Protein AF-A0A519XYA0-F1 (afdb_monomer)

pLDDT: mean 72.6, std 9.89, range [57.25, 90.69]

Solvent-accessible surface area (backbone atoms only — not comparable to full-atom values): 3116 Å² total; per-residue (Å²): 108,70,65,62,54,49,54,52,50,52,49,53,42,58,70,30,73,63,30,31,58,73,67,14,42,71,66,98,67,83,66,85,89,60,96,79,64,84,76,57,94,90,59,57,56,68,58,125

Structure (mmCIF, N/CA/C/O backbone):
data_AF-A0A519XYA0-F1
#
_entry.id   AF-A0A519XYA0-F1
#
loop_
_atom_site.group_PDB
_atom_site.id
_atom_site.type_symbol
_atom_site.label_atom_id
_atom_site.label_alt_id
_atom_site.label_comp_id
_atom_site.label_asym_id
_atom_site.label_entity_id
_atom_site.label_seq_id
_atom_site.pdbx_PDB_ins_code
_atom_site.Cartn_x
_atom_site.Cartn_y
_atom_site.Cartn_z
_atom_site.occupancy
_atom_site.B_iso_or_equiv
_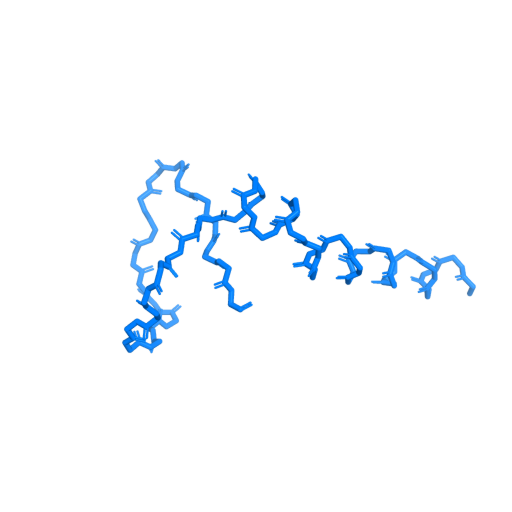atom_site.auth_seq_id
_atom_site.auth_comp_id
_atom_site.auth_asym_id
_atom_site.auth_atom_id
_atom_site.pdbx_PDB_model_num
ATOM 1 N N . PHE A 1 1 ? 13.523 7.272 -13.960 1.00 72.50 1 PHE A N 1
ATOM 2 C CA . PHE A 1 1 ? 13.529 7.905 -12.625 1.00 72.50 1 PHE A CA 1
ATOM 3 C C . PHE A 1 1 ? 12.118 8.257 -12.150 1.00 72.50 1 PHE A C 1
ATOM 5 O O . PHE A 1 1 ? 11.651 7.602 -11.232 1.00 72.50 1 PHE A O 1
ATOM 12 N N . PHE A 1 2 ? 11.399 9.195 -12.787 1.00 85.81 2 PHE A N 1
ATOM 13 C CA . PHE A 1 2 ? 10.046 9.590 -12.342 1.00 85.81 2 PHE A CA 1
ATOM 14 C C . PHE A 1 2 ? 9.023 8.439 -12.336 1.00 85.81 2 PHE A C 1
ATOM 16 O O . PHE A 1 2 ? 8.293 8.290 -11.364 1.00 85.81 2 PHE A O 1
ATOM 23 N N . ILE A 1 3 ? 9.009 7.591 -13.373 1.00 90.69 3 ILE A N 1
ATOM 24 C CA . ILE A 1 3 ? 8.098 6.431 -13.437 1.00 90.69 3 ILE A CA 1
ATOM 25 C C . ILE A 1 3 ? 8.356 5.465 -12.277 1.00 90.69 3 ILE A C 1
ATOM 27 O O . ILE A 1 3 ? 7.437 5.136 -11.545 1.00 90.69 3 ILE A O 1
ATOM 31 N N . THR A 1 4 ? 9.615 5.101 -12.036 1.00 86.81 4 THR A N 1
ATOM 32 C CA . THR A 1 4 ? 9.993 4.201 -10.938 1.00 86.81 4 THR A CA 1
ATOM 33 C C . THR A 1 4 ? 9.603 4.757 -9.567 1.00 86.81 4 THR A C 1
ATOM 35 O O . THR A 1 4 ? 9.102 4.020 -8.725 1.00 86.81 4 THR A O 1
ATOM 38 N N . ALA A 1 5 ? 9.797 6.061 -9.344 1.00 89.25 5 ALA A N 1
ATOM 39 C CA . ALA A 1 5 ? 9.385 6.711 -8.103 1.00 89.25 5 ALA A CA 1
ATOM 40 C C . ALA A 1 5 ? 7.854 6.724 -7.948 1.00 89.25 5 ALA A C 1
ATOM 42 O O . ALA A 1 5 ? 7.349 6.447 -6.865 1.00 89.25 5 ALA A O 1
ATOM 43 N N . ARG A 1 6 ? 7.115 6.996 -9.031 1.00 88.50 6 ARG A N 1
ATOM 44 C CA . ARG A 1 6 ? 5.646 6.967 -9.061 1.00 88.50 6 ARG A CA 1
ATOM 45 C C . ARG A 1 6 ? 5.085 5.566 -8.802 1.00 88.50 6 ARG A C 1
ATOM 47 O O . ARG A 1 6 ? 4.110 5.429 -8.071 1.00 88.50 6 ARG A O 1
ATOM 54 N N . ASP A 1 7 ? 5.672 4.539 -9.401 1.00 88.44 7 ASP A N 1
ATOM 55 C CA . ASP A 1 7 ? 5.200 3.166 -9.225 1.00 88.44 7 ASP A CA 1
ATOM 56 C C . ASP A 1 7 ? 5.413 2.70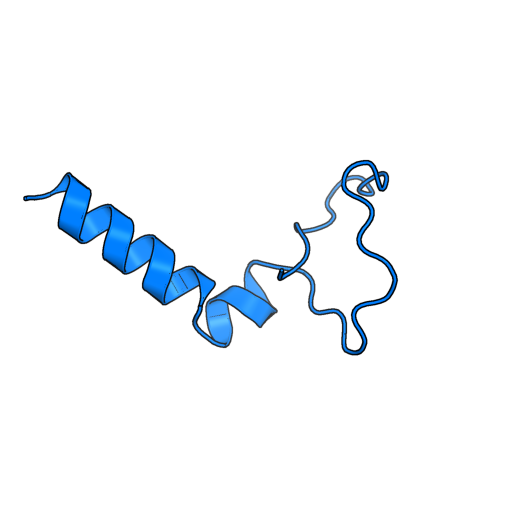2 -7.784 1.00 88.44 7 ASP A C 1
ATOM 58 O O . ASP A 1 7 ? 4.527 2.087 -7.190 1.00 88.44 7 ASP A O 1
ATOM 62 N N . LEU A 1 8 ? 6.546 3.072 -7.179 1.00 90.50 8 LEU A N 1
ATOM 63 C CA . LEU A 1 8 ? 6.834 2.727 -5.793 1.00 90.50 8 LEU A CA 1
ATOM 64 C C . LEU A 1 8 ? 5.913 3.458 -4.804 1.00 90.50 8 LEU A C 1
ATOM 66 O O . LEU A 1 8 ? 5.504 2.864 -3.809 1.00 90.50 8 LEU A O 1
ATOM 70 N N . THR A 1 9 ? 5.546 4.717 -5.069 1.00 87.12 9 THR A N 1
ATOM 71 C CA . THR A 1 9 ? 4.595 5.448 -4.212 1.00 87.12 9 THR A CA 1
ATOM 72 C C . THR A 1 9 ? 3.176 4.909 -4.335 1.00 87.12 9 THR A C 1
ATOM 74 O O . THR A 1 9 ? 2.495 4.795 -3.319 1.00 87.12 9 THR A O 1
ATOM 77 N N . LEU A 1 10 ? 2.737 4.518 -5.536 1.00 85.38 10 LEU A N 1
ATOM 78 C CA . LEU A 1 10 ? 1.456 3.832 -5.731 1.00 85.38 10 LEU A CA 1
ATOM 79 C C . LEU A 1 10 ? 1.436 2.491 -4.993 1.00 85.38 10 LEU A C 1
ATOM 81 O O . LEU A 1 10 ? 0.483 2.213 -4.268 1.00 85.38 10 LEU A O 1
ATOM 85 N N . LEU A 1 11 ? 2.499 1.693 -5.123 1.00 86.25 11 LEU A N 1
ATOM 86 C CA . LEU A 1 11 ? 2.639 0.425 -4.408 1.00 86.25 11 LEU A CA 1
ATOM 87 C C . LEU A 1 11 ? 2.589 0.647 -2.892 1.00 86.25 11 LEU A C 1
ATOM 89 O O . LEU A 1 11 ? 1.778 0.025 -2.211 1.00 86.25 11 LEU A O 1
ATOM 93 N N . GLY A 1 12 ? 3.394 1.575 -2.370 1.00 84.62 12 GLY A N 1
ATOM 94 C CA . GLY A 1 12 ? 3.422 1.898 -0.945 1.00 84.62 12 GLY A CA 1
ATOM 95 C C . GLY A 1 12 ? 2.076 2.404 -0.424 1.00 84.62 12 GLY A C 1
ATOM 96 O O . GLY A 1 12 ? 1.648 2.004 0.654 1.00 84.62 12 GLY A O 1
ATOM 97 N N . TYR A 1 13 ? 1.367 3.223 -1.205 1.00 84.50 13 TYR A N 1
ATOM 98 C CA . TYR A 1 13 ? 0.038 3.705 -0.841 1.00 84.50 13 TYR A CA 1
ATOM 99 C C . TYR A 1 13 ? -0.972 2.559 -0.770 1.00 84.50 13 TYR A C 1
ATOM 101 O O . TYR A 1 13 ? -1.649 2.417 0.244 1.00 84.50 13 TYR A O 1
ATOM 109 N N . TYR A 1 14 ? -1.040 1.699 -1.789 1.00 79.56 14 TYR A N 1
ATOM 110 C CA . TYR A 1 14 ? -1.993 0.585 -1.818 1.00 79.56 14 TY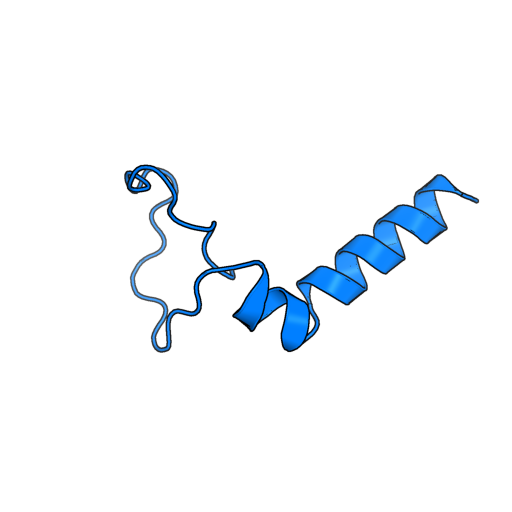R A CA 1
ATOM 111 C C . TYR A 1 14 ? -1.650 -0.573 -0.875 1.00 79.56 14 TYR A C 1
ATOM 113 O O . TYR A 1 14 ? -2.538 -1.368 -0.594 1.00 79.56 14 TYR A O 1
ATOM 121 N N . ALA A 1 15 ? -0.411 -0.665 -0.388 1.00 78.31 15 ALA A N 1
ATOM 122 C CA . ALA A 1 15 ? -0.010 -1.604 0.661 1.00 78.31 15 ALA A CA 1
ATOM 123 C C . ALA A 1 15 ? -0.154 -1.022 2.080 1.00 78.31 15 ALA A C 1
ATOM 125 O O . ALA A 1 15 ? -0.064 -1.756 3.062 1.00 78.31 15 ALA A O 1
ATOM 126 N N . SER A 1 16 ? -0.350 0.295 2.208 1.00 81.81 16 SER A N 1
ATOM 127 C CA . SER A 1 16 ? -0.546 0.946 3.504 1.00 81.81 16 SER A CA 1
ATOM 128 C C . SER A 1 16 ? -1.935 0.661 4.076 1.00 81.81 16 SER A C 1
ATOM 130 O O . SER A 1 16 ? -2.901 0.467 3.337 1.00 81.81 16 SER A O 1
ATOM 132 N N . GLU A 1 17 ? -2.059 0.721 5.404 1.00 76.81 17 GLU A N 1
ATOM 133 C CA . GLU A 1 17 ? -3.339 0.564 6.107 1.00 76.81 17 GLU A CA 1
ATOM 134 C C . GLU A 1 17 ? -4.410 1.524 5.565 1.00 76.81 17 GLU A C 1
ATOM 136 O O . GLU A 1 17 ? -5.548 1.128 5.324 1.00 76.81 17 GLU A O 1
ATOM 141 N N . ILE A 1 18 ? -4.030 2.770 5.280 1.00 77.88 18 ILE A N 1
ATOM 142 C CA . ILE A 1 18 ? -4.930 3.797 4.742 1.00 77.88 18 ILE A CA 1
ATOM 143 C C . ILE A 1 18 ? 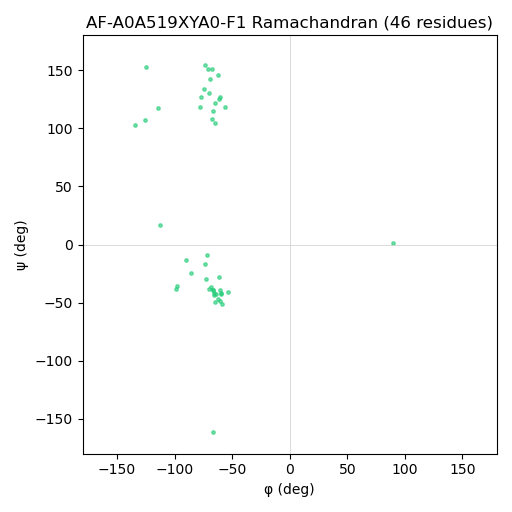-5.398 3.427 3.327 1.00 77.88 18 ILE A C 1
ATOM 145 O O . ILE A 1 18 ? -6.582 3.551 3.017 1.00 77.88 18 ILE A O 1
ATOM 149 N N . GLY A 1 19 ? -4.500 2.942 2.466 1.00 73.25 19 GLY A N 1
ATOM 150 C CA . GLY A 1 19 ? -4.863 2.511 1.114 1.00 73.25 19 GLY A CA 1
ATOM 151 C C . GLY A 1 19 ? -5.762 1.275 1.106 1.00 73.25 19 GLY A C 1
ATOM 152 O O . GLY A 1 19 ? -6.721 1.220 0.336 1.00 73.25 19 GLY A O 1
ATOM 153 N N . CYS A 1 20 ? -5.512 0.317 1.999 1.00 67.75 20 CYS A N 1
ATOM 154 C CA . CYS A 1 20 ? -6.324 -0.893 2.119 1.00 67.75 20 CYS A CA 1
ATOM 155 C C . CYS A 1 20 ? -7.707 -0.643 2.740 1.00 67.75 20 CYS A C 1
ATOM 157 O O . CYS A 1 20 ? -8.647 -1.354 2.399 1.00 67.75 20 CYS A O 1
ATOM 159 N N . THR A 1 21 ? -7.852 0.353 3.620 1.00 65.81 21 THR A N 1
ATOM 160 C CA . THR A 1 21 ? -9.111 0.621 4.346 1.00 65.81 21 THR A CA 1
ATOM 161 C C . THR A 1 21 ? -9.969 1.717 3.716 1.00 65.81 21 THR A C 1
ATOM 163 O O . THR A 1 21 ? -11.196 1.633 3.747 1.00 65.81 21 THR A O 1
ATOM 166 N N . GLN A 1 22 ? -9.356 2.7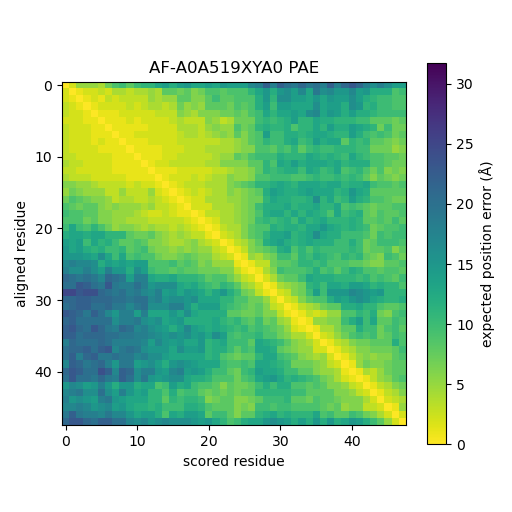61 3.149 1.00 67.69 22 GLN A N 1
ATOM 167 C CA . GLN A 1 22 ? -10.089 3.908 2.605 1.00 67.69 22 GLN A CA 1
ATOM 168 C C . GLN A 1 22 ? -10.271 3.829 1.091 1.00 67.69 22 GLN A C 1
ATOM 170 O O . GLN A 1 22 ? -11.332 4.213 0.591 1.00 67.69 22 GLN A O 1
ATOM 175 N N . ALA A 1 23 ? -9.267 3.354 0.348 1.00 60.34 23 ALA A N 1
ATOM 176 C CA . ALA A 1 23 ? -9.345 3.282 -1.113 1.00 60.34 23 ALA A CA 1
ATOM 177 C C . ALA A 1 23 ? -10.013 1.990 -1.603 1.00 60.34 23 ALA A C 1
ATOM 179 O O . ALA A 1 23 ? -10.577 1.971 -2.697 1.00 60.34 23 ALA A O 1
ATOM 180 N N . ARG A 1 24 ? -9.980 0.932 -0.790 1.00 64.75 24 ARG A N 1
ATOM 181 C CA . ARG A 1 24 ? -10.524 -0.385 -1.112 1.00 64.75 24 ARG A CA 1
ATOM 182 C C . ARG A 1 24 ? -11.521 -0.837 -0.057 1.00 64.75 24 ARG A C 1
ATOM 184 O O . ARG A 1 24 ? -11.472 -0.391 1.085 1.00 64.75 24 ARG A O 1
ATOM 191 N N . GLU A 1 25 ? -12.468 -1.675 -0.455 1.00 65.69 25 GLU A N 1
ATOM 192 C CA . GLU A 1 25 ? -13.421 -2.244 0.493 1.00 65.69 25 GLU A CA 1
ATOM 193 C C . GLU A 1 25 ? -12.746 -3.378 1.268 1.00 65.69 25 GLU A C 1
ATOM 195 O O . GLU A 1 25 ? -12.277 -4.359 0.682 1.00 65.69 25 GLU A O 1
ATOM 200 N N . TYR A 1 26 ? -12.658 -3.204 2.587 1.00 62.12 26 TYR A N 1
ATOM 201 C CA . TYR A 1 26 ? -12.043 -4.172 3.483 1.00 62.12 26 TYR A CA 1
ATOM 202 C C . TYR A 1 26 ? -12.985 -5.355 3.730 1.00 62.12 26 TYR A C 1
ATOM 204 O O . TYR A 1 26 ? -14.126 -5.174 4.156 1.00 62.12 26 TYR A O 1
ATOM 212 N N . ILE A 1 27 ? -12.490 -6.572 3.501 1.00 65.12 27 ILE A N 1
ATOM 213 C CA . ILE A 1 27 ? -13.173 -7.818 3.852 1.00 65.12 27 ILE A CA 1
ATOM 214 C C . ILE A 1 27 ? -12.343 -8.520 4.932 1.00 65.12 27 ILE A C 1
ATOM 216 O O . ILE A 1 27 ? -11.209 -8.919 4.688 1.00 65.12 27 ILE A O 1
ATOM 220 N N . LEU A 1 28 ? -12.929 -8.695 6.122 1.00 59.69 28 LEU A N 1
ATOM 221 C CA . LEU A 1 28 ? -12.291 -9.318 7.297 1.00 59.69 28 LEU A CA 1
ATOM 222 C C . LEU A 1 28 ? -11.875 -10.782 7.083 1.00 59.69 28 LEU A C 1
ATOM 224 O O . LEU A 1 28 ? -10.950 -11.259 7.735 1.00 59.69 28 LEU A O 1
ATOM 228 N N . VAL A 1 29 ? -12.568 -11.504 6.201 1.00 60.19 29 VAL A N 1
ATOM 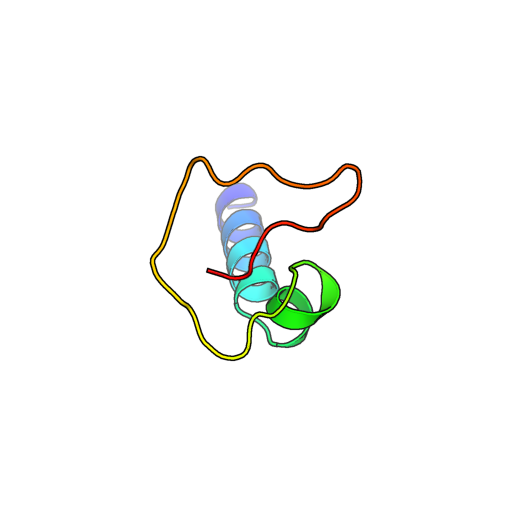229 C CA . VAL A 1 29 ? -12.302 -12.914 5.896 1.00 60.19 29 VAL A CA 1
ATOM 230 C C . VAL A 1 29 ? -12.334 -13.077 4.379 1.00 60.19 29 VAL A C 1
ATOM 232 O O . VAL A 1 29 ? -13.430 -13.083 3.809 1.00 60.19 29 VAL A O 1
ATOM 235 N N . PRO A 1 30 ? -11.177 -13.175 3.701 1.00 63.00 30 PRO A N 1
ATOM 236 C CA . PRO A 1 30 ? -11.156 -13.400 2.268 1.00 63.00 30 PRO A CA 1
ATOM 237 C C . PRO A 1 30 ? -11.749 -14.786 2.017 1.00 63.00 30 PRO A C 1
ATOM 239 O O . PRO A 1 30 ? -11.143 -15.815 2.311 1.00 63.00 30 PRO A O 1
ATOM 242 N N . GLY A 1 31 ? -12.991 -14.808 1.539 1.00 67.56 31 GLY A N 1
ATOM 243 C CA . GLY A 1 31 ? -13.595 -16.015 1.002 1.00 67.56 31 GLY A CA 1
ATOM 244 C C . GLY A 1 31 ? -12.881 -16.447 -0.281 1.00 67.56 31 GLY A C 1
ATOM 245 O O . GLY A 1 31 ? -11.769 -16.027 -0.598 1.00 67.56 31 GLY A O 1
ATOM 246 N N . ARG A 1 32 ? -13.541 -17.290 -1.071 1.00 65.69 32 ARG A N 1
ATOM 247 C CA . ARG A 1 32 ? -13.019 -17.699 -2.377 1.00 65.69 32 ARG A CA 1
ATOM 248 C C . ARG A 1 32 ? -12.843 -16.475 -3.289 1.00 65.69 32 ARG A C 1
ATOM 250 O O . ARG A 1 32 ? -13.795 -15.727 -3.487 1.00 65.69 32 ARG A O 1
ATOM 257 N N . TYR A 1 33 ? -11.647 -16.306 -3.856 1.00 64.12 33 TYR A N 1
ATOM 258 C CA . TYR A 1 33 ? -11.385 -15.279 -4.866 1.00 64.12 33 TYR A CA 1
ATOM 259 C C . TYR A 1 33 ? -12.197 -15.575 -6.133 1.00 64.12 33 TYR A C 1
ATOM 261 O O . TYR A 1 33 ? -12.050 -16.643 -6.732 1.00 64.12 33 TYR A O 1
ATOM 269 N N . ASP A 1 34 ? -13.044 -14.627 -6.528 1.00 66.19 34 ASP A N 1
ATOM 270 C CA . ASP A 1 34 ? -13.787 -14.647 -7.786 1.00 66.19 34 ASP A CA 1
ATOM 271 C C . ASP A 1 34 ? -13.508 -13.346 -8.549 1.00 66.19 34 ASP A C 1
ATOM 273 O O . ASP A 1 34 ? -13.965 -12.267 -8.170 1.00 66.19 34 ASP A O 1
ATOM 277 N N . GLY A 1 35 ? -12.719 -13.450 -9.620 1.00 65.25 35 GLY A N 1
ATOM 278 C CA . GLY A 1 35 ? -12.326 -12.311 -10.451 1.00 65.25 35 GLY A CA 1
ATOM 279 C C . GLY A 1 35 ? -13.456 -11.741 -11.317 1.00 65.25 35 GLY A C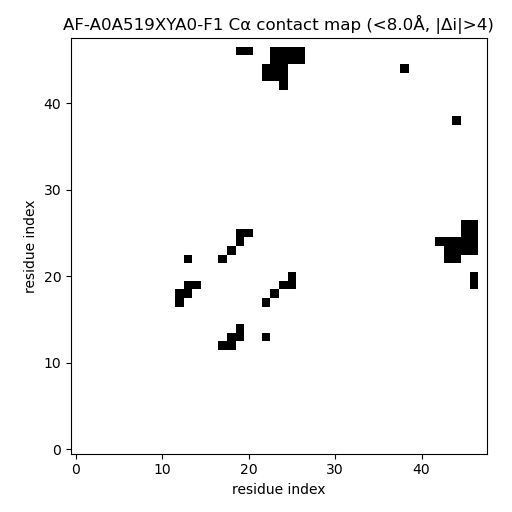 1
ATOM 280 O O . GLY A 1 35 ? -13.268 -10.682 -11.908 1.00 65.25 35 GLY A O 1
ATOM 281 N N . ASN A 1 36 ? -14.611 -12.416 -11.397 1.00 70.25 36 ASN A N 1
ATOM 282 C CA . ASN A 1 36 ? -15.792 -11.965 -12.139 1.00 70.25 36 ASN A CA 1
ATOM 283 C C . ASN A 1 36 ? -16.976 -11.626 -11.213 1.00 70.25 36 ASN A C 1
ATOM 285 O O . ASN A 1 36 ? -18.124 -11.552 -11.657 1.00 70.25 36 ASN A O 1
ATOM 289 N N . ALA A 1 37 ? -16.723 -11.434 -9.915 1.00 68.81 37 ALA A N 1
ATOM 290 C CA . ALA A 1 37 ? -17.769 -11.038 -8.986 1.00 68.81 37 ALA A CA 1
ATOM 291 C C . ALA A 1 37 ? -18.356 -9.670 -9.403 1.00 68.81 37 ALA A C 1
ATOM 293 O O . ALA A 1 37 ? -17.6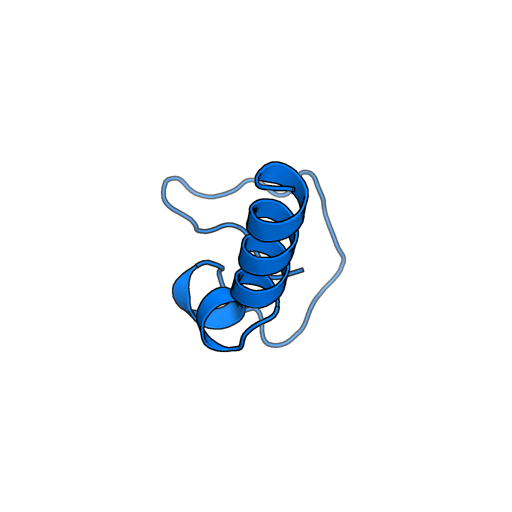06 -8.701 -9.563 1.00 68.81 37 ALA A O 1
ATOM 294 N N . PRO A 1 38 ? -19.686 -9.561 -9.588 1.00 67.19 38 PRO A N 1
ATOM 295 C CA . PRO A 1 38 ? -20.306 -8.317 -10.017 1.00 67.19 38 PRO A CA 1
ATOM 296 C C . PRO A 1 38 ? -20.159 -7.255 -8.925 1.00 67.19 38 PRO A C 1
ATOM 298 O O . PRO A 1 38 ? -20.726 -7.374 -7.837 1.00 67.19 38 PRO A O 1
ATOM 301 N N . LEU A 1 39 ? -19.402 -6.200 -9.229 1.00 66.31 39 LEU A N 1
ATOM 302 C CA . LEU A 1 39 ? -19.311 -5.009 -8.388 1.00 66.31 39 LEU A CA 1
ATOM 303 C C . LEU A 1 39 ? -20.640 -4.253 -8.452 1.00 66.31 39 LEU A C 1
ATOM 305 O O . LEU A 1 39 ? -21.161 -3.976 -9.537 1.00 66.31 39 LEU A O 1
ATOM 309 N N . LYS A 1 40 ? -21.199 -3.896 -7.293 1.00 72.56 40 LYS A N 1
ATOM 310 C CA . LYS A 1 40 ? -22.377 -3.022 -7.254 1.00 72.56 40 LYS A CA 1
ATOM 311 C C . LYS A 1 40 ? -21.992 -1.617 -7.747 1.00 72.56 40 LYS A C 1
ATOM 313 O O . LYS A 1 40 ? -20.850 -1.195 -7.552 1.00 72.56 40 LYS A O 1
ATOM 318 N N . PRO A 1 41 ? -22.919 -0.851 -8.350 1.00 67.62 41 PRO A N 1
ATOM 319 C CA . PRO A 1 41 ? -22.635 0.521 -8.765 1.00 67.62 41 PRO A CA 1
ATOM 320 C C . PRO A 1 41 ? -22.155 1.369 -7.574 1.00 67.62 41 PRO A C 1
ATOM 322 O O . PRO A 1 41 ? -22.880 1.521 -6.594 1.00 67.62 41 PRO A O 1
ATOM 325 N N . GLY A 1 42 ? -20.927 1.895 -7.649 1.00 69.38 42 GLY A N 1
ATOM 326 C CA . GLY A 1 42 ? -20.307 2.704 -6.586 1.00 69.38 42 GLY A CA 1
ATOM 327 C C . GLY A 1 42 ? -19.508 1.921 -5.536 1.00 69.38 42 GLY A C 1
ATOM 328 O O . GLY A 1 42 ? -18.968 2.526 -4.61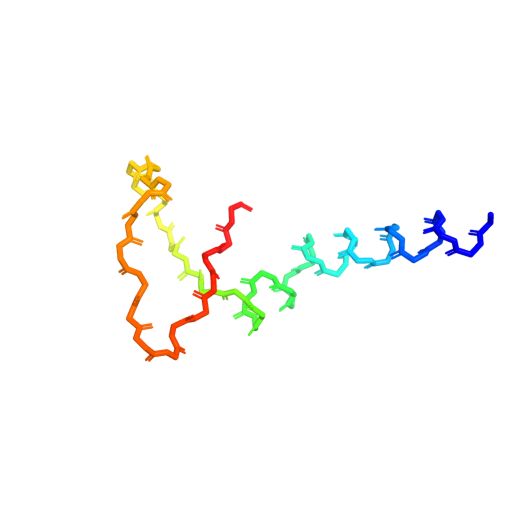0 1.00 69.38 42 GLY A O 1
ATOM 329 N N . GLN A 1 43 ? -19.403 0.599 -5.673 1.00 68.44 43 GLN A N 1
ATOM 330 C CA . GLN A 1 43 ? -18.601 -0.236 -4.785 1.00 68.44 43 GLN A CA 1
ATOM 331 C C . GLN A 1 43 ? -17.102 -0.065 -5.077 1.00 68.44 43 GLN A C 1
ATOM 333 O O . GLN A 1 43 ? -16.677 -0.072 -6.235 1.00 68.44 43 GLN A O 1
ATOM 338 N N . LYS A 1 44 ? -16.296 0.111 -4.024 1.00 66.12 44 LYS A N 1
ATOM 339 C CA . LYS A 1 44 ? -14.833 0.197 -4.145 1.00 66.12 44 LYS A CA 1
ATOM 340 C C . LYS A 1 44 ? -14.271 -1.183 -4.489 1.00 66.12 44 LYS A C 1
ATOM 342 O O . LYS A 1 44 ? -14.842 -2.199 -4.107 1.00 66.12 44 LYS A O 1
ATOM 347 N N . SER A 1 45 ? -13.147 -1.226 -5.200 1.00 66.38 45 SER A N 1
ATOM 348 C CA . SER A 1 45 ? -12.464 -2.495 -5.461 1.00 66.38 45 SER A CA 1
ATOM 349 C C . SER A 1 45 ? -12.008 -3.135 -4.149 1.00 66.38 45 SER A C 1
ATOM 351 O O . SER A 1 45 ? -11.661 -2.437 -3.195 1.00 66.38 45 SER A O 1
ATOM 353 N N . TRP A 1 46 ? -12.025 -4.464 -4.082 1.00 65.25 46 TRP A N 1
ATOM 354 C CA . TRP A 1 46 ? -11.600 -5.182 -2.884 1.00 65.25 46 TRP A CA 1
ATOM 355 C C . TRP A 1 46 ? -10.096 -5.063 -2.663 1.00 65.25 46 TRP A C 1
ATOM 357 O O . TRP A 1 46 ? -9.305 -5.087 -3.610 1.00 65.25 46 TRP A O 1
ATOM 367 N N . ALA A 1 47 ? -9.701 -4.942 -1.395 1.00 60.41 47 ALA A N 1
ATOM 368 C CA . ALA A 1 47 ? -8.311 -5.097 -0.997 1.00 60.41 47 ALA A CA 1
ATOM 369 C C . ALA A 1 47 ? -7.926 -6.565 -1.205 1.00 60.41 47 ALA A C 1
ATOM 371 O O . ALA A 1 47 ? -8.442 -7.441 -0.516 1.00 60.41 47 ALA A O 1
ATOM 372 N N . THR A 1 48 ? -7.101 -6.820 -2.222 1.00 57.25 48 THR A N 1
ATOM 373 C CA . THR A 1 48 ? -6.417 -8.107 -2.417 1.00 57.25 48 THR A CA 1
ATOM 374 C C . THR A 1 48 ? -5.110 -8.090 -1.649 1.00 57.25 48 THR A C 1
ATOM 376 O O . THR A 1 48 ? -4.472 -7.009 -1.657 1.00 57.25 48 THR A O 1
#

Secondary structure (DSSP, 8-state):
-HHHHHHHHHHHHHHSHHIIIIISB--SS--S--TT--PPTTPPPB--

Sequence (48 aa):
FFITARDLTLLGYYASEIGCTQAREYILVPGRYDGNAPLKPGQKSWAT

Radius of gyration: 13.14 Å; Cα contacts (8 Å, |Δi|>4): 29; chains: 1; bounding box: 36×27×21 Å

Foldseek 3Di:
DVVVVVVVVVVVLCPDPCNQPPQAPEDPDDDDDDPPPDADVPHHHHND

Mean predicted aligned error: 9.39 Å